Protein AF-A0A661WJT1-F1 (afdb_monomer_lite)

Radius of gyration: 16.75 Å; chains: 1; bounding box: 37×16×45 Å

Sequence (77 aa):
MKKVEQEYIQLKTMLASMCQVTTSMLKDATEALVTRDSTLADQVIARDDEVDALDTRIDEHCLKMLALYEPKAIDLR

pLDDT: mean 91.59, std 10.33, range [57.34, 98.62]

Structure (mmCIF, N/CA/C/O backbone):
data_AF-A0A661WJT1-F1
#
_entry.id   AF-A0A661WJT1-F1
#
loop_
_atom_site.group_PDB
_atom_site.id
_atom_site.type_symbol
_atom_site.label_atom_id
_atom_site.label_alt_id
_atom_site.label_comp_id
_atom_site.label_asym_id
_atom_site.label_entity_id
_atom_site.label_seq_id
_atom_site.pdbx_PDB_ins_code
_atom_site.Cartn_x
_atom_site.Cartn_y
_atom_site.Cartn_z
_atom_site.occupancy
_atom_site.B_iso_or_equiv
_atom_site.auth_seq_id
_atom_site.auth_comp_id
_atom_site.auth_asym_id
_atom_site.auth_atom_id
_atom_site.pdbx_PDB_model_num
ATOM 1 N N . MET A 1 1 ? 18.089 5.503 -24.010 1.00 57.34 1 MET A N 1
ATOM 2 C CA . MET A 1 1 ? 18.527 5.809 -22.628 1.00 57.34 1 MET A CA 1
ATOM 3 C C . MET A 1 1 ? 17.544 6.709 -21.881 1.00 57.34 1 MET A C 1
ATOM 5 O O . MET A 1 1 ? 16.974 6.206 -20.931 1.00 57.34 1 MET A O 1
ATOM 9 N N . LYS A 1 2 ? 17.235 7.945 -22.322 1.00 73.19 2 LYS A N 1
ATOM 10 C CA . LYS A 1 2 ? 16.319 8.860 -21.587 1.00 73.19 2 LYS A CA 1
ATOM 11 C C . LYS A 1 2 ? 14.939 8.285 -21.215 1.00 73.19 2 LYS A C 1
ATOM 13 O O . LYS A 1 2 ? 14.421 8.615 -20.160 1.00 73.19 2 LYS A O 1
ATOM 18 N N . LYS A 1 3 ? 14.345 7.437 -22.064 1.00 81.25 3 LYS A N 1
ATOM 19 C CA . LYS A 1 3 ? 13.002 6.885 -21.819 1.00 81.25 3 LYS A CA 1
ATOM 20 C C . LYS A 1 3 ? 12.985 5.842 -20.694 1.00 81.25 3 LYS A C 1
ATOM 22 O O . LYS A 1 3 ? 12.167 5.953 -19.803 1.00 81.25 3 LYS A O 1
ATOM 27 N N . VAL A 1 4 ? 13.940 4.908 -20.673 1.00 84.25 4 VAL A N 1
ATOM 28 C CA . VAL A 1 4 ? 14.071 3.900 -19.596 1.00 84.25 4 VAL A CA 1
ATOM 29 C C . VAL A 1 4 ? 14.265 4.560 -18.231 1.00 84.25 4 VAL A C 1
ATOM 31 O O . VAL A 1 4 ? 13.657 4.151 -17.251 1.00 84.25 4 VAL A O 1
ATOM 34 N N . GLU A 1 5 ? 15.072 5.619 -18.179 1.00 86.62 5 GLU A N 1
ATOM 35 C CA . GLU A 1 5 ? 15.295 6.393 -16.955 1.00 86.62 5 GLU A CA 1
ATOM 36 C C . GLU A 1 5 ? 14.005 7.066 -16.457 1.00 86.62 5 GLU A C 1
ATOM 38 O O . GLU A 1 5 ? 13.727 7.050 -15.261 1.00 86.62 5 GLU A O 1
ATOM 43 N N . GLN A 1 6 ? 13.172 7.585 -17.367 1.00 89.56 6 GLN A N 1
ATOM 44 C CA . GLN A 1 6 ? 11.848 8.119 -17.027 1.00 89.56 6 GLN A CA 1
ATOM 45 C C . GLN A 1 6 ? 10.909 7.035 -16.484 1.00 89.56 6 GLN A C 1
ATOM 47 O O . GLN A 1 6 ? 10.270 7.262 -15.460 1.00 89.56 6 GLN A O 1
ATOM 52 N N . GLU A 1 7 ? 10.863 5.858 -17.116 1.00 90.38 7 GLU A N 1
ATOM 53 C CA . GLU A 1 7 ? 10.044 4.733 -16.639 1.00 90.38 7 GLU A CA 1
ATOM 54 C C . GLU A 1 7 ? 10.479 4.275 -15.236 1.00 90.38 7 GLU A C 1
ATOM 56 O O . GLU A 1 7 ? 9.639 3.954 -14.398 1.00 90.38 7 GLU A O 1
ATOM 61 N N . TYR A 1 8 ? 11.785 4.297 -14.952 1.00 89.88 8 TYR A N 1
ATOM 62 C CA . TYR A 1 8 ? 12.334 3.943 -13.643 1.00 89.88 8 TYR A CA 1
ATOM 63 C C . TYR A 1 8 ? 12.025 4.995 -12.567 1.00 89.88 8 TYR A C 1
ATOM 65 O O . TYR A 1 8 ? 11.699 4.653 -11.430 1.00 89.88 8 TYR A O 1
ATOM 73 N N . ILE A 1 9 ? 12.078 6.285 -12.917 1.00 92.94 9 ILE A N 1
ATOM 74 C CA . ILE A 1 9 ? 11.622 7.365 -12.029 1.00 92.94 9 ILE A CA 1
ATOM 75 C C . ILE A 1 9 ? 10.134 7.185 -11.715 1.00 92.94 9 ILE A C 1
ATOM 77 O O . ILE A 1 9 ? 9.745 7.268 -10.553 1.00 92.94 9 ILE A O 1
ATOM 81 N N . GLN A 1 10 ? 9.316 6.884 -12.726 1.00 93.62 10 GLN A N 1
ATOM 82 C CA . GLN A 1 10 ? 7.886 6.656 -12.549 1.00 93.62 10 GLN A CA 1
ATOM 83 C C . GLN A 1 10 ? 7.602 5.457 -11.635 1.00 93.62 10 GLN A C 1
ATOM 85 O O . GLN A 1 10 ? 6.789 5.580 -10.719 1.00 93.62 10 GLN A O 1
ATOM 90 N N . LEU A 1 11 ? 8.317 4.344 -11.821 1.00 94.19 11 LEU A N 1
ATOM 91 C CA . LEU A 1 11 ? 8.240 3.175 -10.944 1.00 94.19 11 LEU A CA 1
ATOM 92 C C . LEU A 1 11 ? 8.547 3.545 -9.485 1.00 94.19 11 LEU A C 1
ATOM 94 O O . LEU A 1 11 ? 7.785 3.212 -8.580 1.00 94.19 11 LEU A O 1
ATOM 98 N N . LYS A 1 12 ? 9.625 4.305 -9.251 1.00 94.56 12 LYS A N 1
ATOM 99 C CA . LYS A 1 12 ? 9.980 4.795 -7.910 1.00 94.56 12 LYS A CA 1
ATOM 100 C C . LYS A 1 12 ? 8.907 5.694 -7.308 1.00 94.56 12 LYS A C 1
ATOM 102 O O . LYS A 1 12 ? 8.643 5.597 -6.113 1.00 94.56 12 LYS A O 1
ATOM 107 N N . THR A 1 13 ? 8.290 6.563 -8.105 1.00 96.44 13 THR A N 1
ATOM 108 C CA . THR A 1 13 ? 7.192 7.420 -7.642 1.00 96.44 13 THR A CA 1
ATOM 109 C C . THR A 1 13 ? 5.970 6.595 -7.243 1.00 96.44 13 THR A C 1
ATOM 111 O O . THR A 1 13 ? 5.382 6.861 -6.198 1.00 96.44 13 THR A O 1
ATOM 114 N N . MET A 1 14 ? 5.612 5.578 -8.030 1.00 96.00 14 MET A N 1
ATOM 115 C CA . MET A 1 14 ? 4.504 4.672 -7.707 1.00 96.00 14 MET A CA 1
ATOM 116 C C . MET A 1 14 ? 4.773 3.907 -6.408 1.00 96.00 14 MET A C 1
ATOM 118 O O . MET A 1 14 ? 3.920 3.896 -5.522 1.00 96.00 14 MET A O 1
ATOM 122 N N . LEU A 1 15 ? 5.984 3.367 -6.248 1.00 96.62 15 LEU A N 1
ATOM 123 C CA . LEU A 1 15 ? 6.388 2.681 -5.023 1.00 96.62 15 LEU A CA 1
ATOM 124 C C . LEU A 1 15 ? 6.358 3.616 -3.804 1.00 96.62 15 LEU A C 1
ATOM 126 O O . LEU A 1 15 ? 5.839 3.250 -2.754 1.00 96.62 15 LEU A O 1
ATOM 130 N N . ALA A 1 16 ? 6.860 4.847 -3.940 1.00 97.06 16 ALA A N 1
ATOM 131 C CA . ALA A 1 16 ? 6.808 5.843 -2.870 1.00 97.06 16 ALA A CA 1
ATOM 132 C C . ALA A 1 16 ? 5.365 6.192 -2.466 1.00 97.06 16 ALA A C 1
ATOM 134 O O . ALA A 1 16 ? 5.084 6.342 -1.277 1.00 97.06 16 ALA A O 1
ATOM 135 N N . SER A 1 17 ? 4.450 6.273 -3.438 1.00 96.12 17 SER A N 1
ATOM 136 C CA . SER A 1 17 ? 3.020 6.476 -3.181 1.00 96.12 17 SER A CA 1
ATOM 137 C C . SER A 1 17 ? 2.427 5.314 -2.386 1.00 96.12 17 SER A C 1
ATOM 139 O O . SER A 1 17 ? 1.757 5.546 -1.382 1.00 96.12 17 SER A O 1
ATOM 141 N N . MET A 1 18 ? 2.718 4.070 -2.780 1.00 97.75 18 MET A N 1
ATOM 142 C CA . MET A 1 18 ? 2.262 2.880 -2.056 1.00 97.75 18 MET A CA 1
ATOM 143 C C . MET A 1 18 ? 2.791 2.865 -0.617 1.00 97.75 18 MET A C 1
ATOM 145 O O . MET A 1 18 ? 2.019 2.675 0.318 1.00 97.75 18 MET A O 1
ATOM 149 N N . CYS A 1 19 ? 4.077 3.175 -0.415 1.00 97.69 19 CYS A N 1
ATOM 150 C CA . CYS A 1 19 ? 4.668 3.308 0.920 1.00 97.69 19 CYS A CA 1
ATOM 151 C C . CYS A 1 19 ? 3.978 4.378 1.776 1.00 97.69 19 CYS A C 1
ATOM 153 O O . CYS A 1 19 ? 3.827 4.202 2.985 1.00 97.69 19 CYS A O 1
ATOM 155 N N . GLN A 1 20 ? 3.569 5.501 1.182 1.00 97.38 20 GLN A N 1
ATOM 156 C CA . GLN A 1 20 ? 2.874 6.559 1.912 1.00 97.38 20 GLN A CA 1
ATOM 157 C C . GLN A 1 20 ? 1.492 6.095 2.391 1.00 97.38 20 GLN A C 1
ATOM 159 O O . GLN A 1 20 ? 1.130 6.343 3.545 1.00 97.38 20 GLN A O 1
ATOM 164 N N . VAL A 1 21 ? 0.746 5.395 1.531 1.00 96.81 21 VAL A N 1
ATOM 165 C CA . VAL A 1 21 ? -0.573 4.835 1.861 1.00 96.81 21 VAL A CA 1
ATOM 166 C C . VAL A 1 21 ? -0.450 3.794 2.972 1.00 96.81 21 VAL A C 1
ATOM 168 O O . VAL A 1 21 ? -1.097 3.939 4.010 1.00 96.81 21 VAL A O 1
ATOM 171 N N . THR A 1 22 ? 0.444 2.815 2.824 1.00 98.00 22 THR A N 1
ATOM 172 C CA . THR A 1 22 ? 0.630 1.750 3.822 1.00 98.00 22 THR A CA 1
ATOM 173 C C . THR A 1 22 ? 1.153 2.280 5.157 1.00 98.00 22 THR A C 1
ATOM 175 O O . THR A 1 22 ? 0.723 1.825 6.215 1.00 98.00 22 THR A O 1
ATOM 178 N N . THR A 1 23 ? 2.015 3.303 5.148 1.00 98.25 23 THR A N 1
ATOM 179 C CA . THR A 1 23 ? 2.478 3.954 6.388 1.00 98.25 23 THR A CA 1
ATOM 180 C C . THR A 1 23 ? 1.330 4.646 7.125 1.00 98.25 23 THR A C 1
ATOM 182 O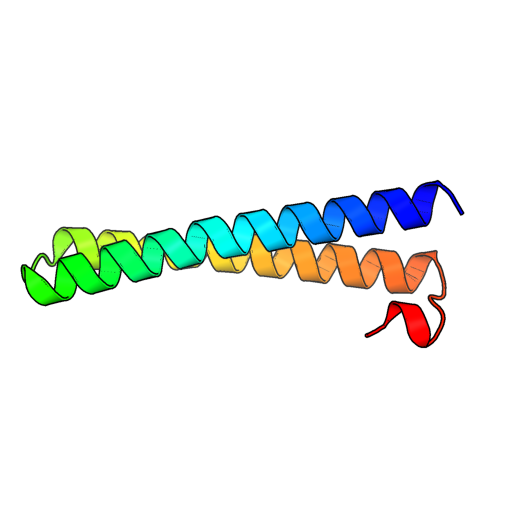 O . THR A 1 23 ? 1.244 4.559 8.351 1.00 98.25 23 THR A O 1
ATOM 185 N N . SER A 1 24 ? 0.428 5.314 6.397 1.00 98.06 24 SER A N 1
ATOM 186 C CA . SER A 1 24 ? -0.792 5.883 6.986 1.00 98.06 24 SER A CA 1
ATOM 187 C C . SER A 1 24 ? -1.680 4.789 7.567 1.00 98.06 24 SER A C 1
ATOM 189 O O . SER A 1 24 ? -2.101 4.915 8.709 1.00 98.06 24 SER A O 1
ATOM 191 N N . MET A 1 25 ? -1.911 3.703 6.826 1.00 98.44 25 MET A N 1
ATOM 192 C CA . MET A 1 25 ? -2.721 2.578 7.298 1.00 98.44 25 MET A CA 1
ATOM 193 C C . MET A 1 25 ? -2.148 1.948 8.569 1.00 98.44 25 MET A C 1
ATOM 195 O O . MET A 1 25 ? -2.901 1.652 9.488 1.00 98.44 25 MET A O 1
ATOM 199 N N . LEU A 1 26 ? -0.823 1.797 8.672 1.00 98.38 26 LEU A N 1
ATOM 200 C CA . LEU A 1 26 ? -0.177 1.279 9.881 1.00 98.38 26 LEU A CA 1
ATOM 201 C C . LEU A 1 26 ? -0.409 2.188 11.094 1.00 98.38 26 LEU A C 1
ATOM 203 O O . LEU A 1 26 ? -0.663 1.703 12.201 1.00 98.38 26 LEU A O 1
ATOM 207 N N . LYS A 1 27 ? -0.318 3.507 10.895 1.00 98.44 27 LYS A N 1
ATOM 208 C CA . LYS A 1 27 ? -0.606 4.483 11.947 1.00 98.44 27 LYS A CA 1
ATOM 209 C C . LYS A 1 27 ? -2.065 4.368 12.397 1.00 98.44 27 LYS A C 1
ATOM 211 O O . LYS A 1 27 ? -2.309 4.225 13.593 1.00 98.44 27 LYS A O 1
ATOM 216 N N . ASP A 1 28 ? -2.991 4.362 11.444 1.00 98.38 28 ASP A N 1
ATOM 217 C CA . ASP A 1 28 ? -4.432 4.305 11.697 1.00 98.38 28 ASP A CA 1
ATOM 218 C C . ASP A 1 28 ? -4.827 2.973 12.368 1.00 98.38 28 ASP A C 1
ATOM 220 O O . ASP A 1 28 ? -5.599 2.961 13.323 1.00 98.38 28 ASP A O 1
ATOM 224 N N . ALA A 1 29 ? -4.221 1.851 11.963 1.00 98.50 29 ALA A N 1
ATOM 225 C CA . ALA A 1 29 ? -4.417 0.538 12.584 1.00 98.50 29 ALA A CA 1
ATOM 226 C C . ALA A 1 29 ? -3.933 0.504 14.039 1.00 98.50 29 ALA A C 1
ATOM 228 O O . ALA A 1 29 ? -4.589 -0.061 14.917 1.00 98.50 29 ALA A O 1
ATOM 229 N N . THR A 1 30 ? -2.777 1.118 14.302 1.00 98.56 30 THR A N 1
ATOM 230 C CA . THR A 1 30 ? -2.224 1.221 15.658 1.00 98.56 30 THR A CA 1
ATOM 231 C C . THR A 1 30 ? -3.135 2.069 16.541 1.00 98.56 30 THR A C 1
ATOM 233 O O . THR A 1 30 ? -3.406 1.701 17.684 1.00 98.56 30 THR A O 1
ATOM 236 N N . GLU A 1 31 ? -3.642 3.182 16.008 1.00 98.56 31 GLU A N 1
ATOM 237 C CA . GLU A 1 31 ? -4.589 4.049 16.704 1.00 98.56 31 GLU A CA 1
ATOM 238 C C . GLU A 1 31 ? -5.900 3.317 17.006 1.00 98.56 31 GLU A C 1
ATOM 240 O O . GLU A 1 31 ? -6.297 3.264 18.170 1.00 98.56 31 GLU A O 1
ATOM 245 N N . ALA A 1 32 ? -6.499 2.661 16.008 1.00 98.62 32 ALA A N 1
ATOM 246 C CA . ALA A 1 32 ? -7.714 1.861 16.156 1.00 98.62 32 ALA A CA 1
ATOM 247 C C . ALA A 1 32 ? -7.582 0.794 17.253 1.00 98.62 32 ALA A C 1
ATOM 249 O O . ALA A 1 32 ? -8.489 0.607 18.066 1.00 98.62 32 ALA A O 1
ATOM 250 N N . LEU A 1 33 ? -6.431 0.116 17.321 1.00 98.19 33 LEU A N 1
ATOM 251 C CA . LEU A 1 33 ? -6.166 -0.893 18.344 1.00 98.19 33 LEU A CA 1
ATOM 252 C C . LEU A 1 33 ? -6.089 -0.288 19.754 1.00 98.19 33 LEU A C 1
ATOM 254 O O . LEU A 1 33 ? -6.670 -0.837 20.693 1.00 98.19 33 LEU A O 1
ATOM 258 N N . VAL A 1 34 ? -5.380 0.834 19.913 1.00 98.56 34 VAL A N 1
ATOM 259 C CA . VAL A 1 34 ? -5.192 1.502 21.213 1.00 98.56 34 VAL A CA 1
ATOM 260 C C . VAL A 1 34 ? -6.506 2.088 21.734 1.00 98.56 34 VAL A C 1
ATOM 262 O O . VAL A 1 34 ? -6.795 1.979 22.927 1.00 98.56 34 VAL A O 1
ATOM 265 N N . THR A 1 35 ? -7.315 2.681 20.857 1.00 98.44 35 THR A N 1
ATOM 266 C CA . THR A 1 35 ? -8.591 3.322 21.214 1.00 98.44 35 THR A CA 1
ATOM 267 C C . THR A 1 35 ? -9.777 2.359 21.207 1.00 98.44 35 THR A C 1
ATOM 269 O O . THR A 1 35 ? -10.848 2.717 21.697 1.00 98.44 35 THR A O 1
ATOM 272 N N . ARG A 1 36 ? -9.587 1.129 20.707 1.00 97.94 36 ARG A N 1
ATOM 273 C CA . ARG A 1 36 ? -10.650 0.148 20.425 1.00 97.94 36 ARG A CA 1
ATOM 274 C C . ARG A 1 36 ? -11.707 0.683 19.451 1.00 97.94 36 ARG A C 1
ATOM 276 O O . ARG A 1 36 ? -12.884 0.338 19.562 1.00 97.94 36 ARG A O 1
ATOM 283 N N . ASP A 1 37 ? -11.290 1.508 18.498 1.00 98.56 37 ASP A N 1
ATOM 284 C CA . ASP A 1 37 ? -12.160 2.044 17.457 1.00 98.56 37 ASP A CA 1
ATOM 285 C C . ASP A 1 37 ? -12.313 1.036 16.308 1.00 98.56 37 ASP A C 1
ATOM 287 O O . ASP A 1 37 ? -11.455 0.906 15.436 1.00 98.56 37 ASP A O 1
ATOM 291 N N . SER A 1 38 ? -13.430 0.305 16.307 1.00 98.25 38 SER A N 1
ATOM 292 C CA . SER A 1 38 ? -13.746 -0.650 15.236 1.00 98.25 38 SER A CA 1
ATOM 293 C C . SER A 1 38 ? -14.047 0.033 13.900 1.00 98.25 38 SER A C 1
ATOM 295 O O . SER A 1 38 ? -13.776 -0.546 12.858 1.00 98.25 38 SER A O 1
ATOM 297 N N . THR A 1 39 ? -14.535 1.277 13.912 1.00 98.38 39 THR A N 1
ATOM 298 C CA . THR A 1 39 ? -14.842 2.010 12.674 1.00 98.38 39 THR A CA 1
ATOM 299 C C . THR A 1 39 ? -13.557 2.369 11.939 1.00 98.38 39 THR A C 1
ATOM 301 O O . THR A 1 39 ? -13.469 2.208 10.724 1.00 98.38 39 THR A O 1
ATOM 304 N N . LEU A 1 40 ? -12.541 2.834 12.673 1.00 98.25 40 LEU A N 1
ATOM 305 C CA . LEU A 1 40 ? -11.229 3.119 12.095 1.00 98.25 40 LEU A CA 1
ATOM 306 C C . LEU A 1 40 ? -10.544 1.834 11.606 1.00 98.25 40 LEU A C 1
ATOM 308 O O . LEU A 1 40 ? -9.936 1.836 10.539 1.00 98.25 40 LEU A O 1
ATOM 312 N N . ALA A 1 41 ? -10.695 0.721 12.332 1.00 98.44 41 ALA A N 1
ATOM 313 C CA . ALA A 1 41 ? -10.203 -0.580 11.879 1.00 98.44 41 ALA A CA 1
ATOM 314 C C . ALA A 1 41 ? -10.851 -1.015 10.550 1.00 98.44 41 ALA A C 1
ATOM 316 O O . ALA A 1 41 ? -10.136 -1.404 9.628 1.00 98.44 41 ALA A O 1
ATOM 317 N N . ASP A 1 42 ? -12.17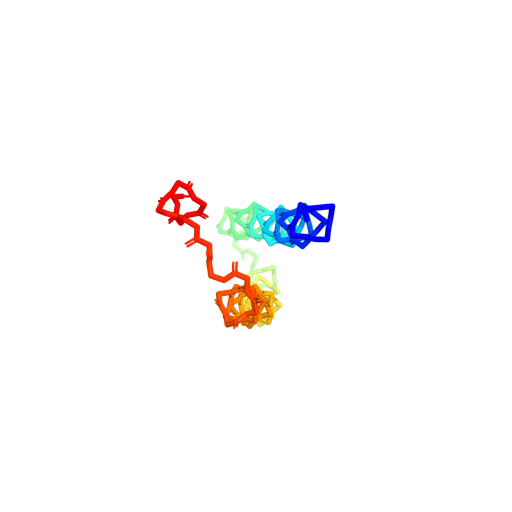5 -0.883 10.416 1.00 98.44 42 ASP A N 1
ATOM 318 C CA . ASP A 1 42 ? -12.896 -1.212 9.178 1.00 98.44 42 ASP A CA 1
ATOM 319 C C . ASP A 1 42 ? -12.448 -0.330 8.001 1.00 98.44 42 ASP A C 1
ATOM 321 O O . ASP A 1 42 ? -12.312 -0.808 6.875 1.00 98.44 42 ASP A O 1
ATOM 325 N N . GLN A 1 43 ? -12.157 0.952 8.253 1.00 97.94 43 GLN A N 1
ATOM 326 C CA . GLN A 1 43 ? -11.600 1.852 7.237 1.00 97.94 43 GLN A CA 1
ATOM 327 C C . GLN A 1 43 ? -10.204 1.424 6.785 1.00 97.94 43 GLN A C 1
ATOM 329 O O . GLN A 1 43 ? -9.901 1.511 5.597 1.00 97.94 43 GLN A O 1
ATOM 334 N N . VAL A 1 44 ? -9.351 0.963 7.705 1.00 98.19 44 VAL A N 1
ATOM 335 C CA . VAL A 1 44 ? -8.033 0.424 7.346 1.00 98.19 44 VAL A CA 1
ATOM 336 C C . VAL A 1 44 ? -8.184 -0.823 6.481 1.00 98.19 44 VAL A C 1
ATOM 338 O O . VAL A 1 44 ? -7.511 -0.912 5.461 1.00 98.19 44 VAL A O 1
ATOM 341 N N . ILE A 1 45 ? -9.087 -1.743 6.836 1.00 98.12 45 ILE A N 1
ATOM 342 C CA . ILE A 1 45 ? -9.346 -2.956 6.043 1.00 98.12 45 ILE A CA 1
ATOM 343 C C . ILE A 1 45 ? -9.816 -2.586 4.633 1.00 98.12 45 ILE A C 1
ATOM 345 O O . ILE A 1 45 ? -9.292 -3.105 3.657 1.00 98.12 45 ILE A O 1
ATOM 349 N N . ALA A 1 46 ? -10.754 -1.646 4.504 1.00 97.50 46 ALA A N 1
ATOM 350 C CA . ALA A 1 46 ? -11.255 -1.220 3.197 1.00 97.50 46 ALA A CA 1
ATOM 351 C C . ALA A 1 46 ? -10.191 -0.529 2.320 1.00 97.50 46 ALA A C 1
ATOM 353 O O . ALA A 1 46 ? -10.324 -0.500 1.100 1.00 97.50 46 ALA A O 1
ATOM 354 N N . ARG A 1 47 ? -9.144 0.051 2.921 1.00 96.88 47 ARG A N 1
ATOM 355 C CA . ARG A 1 47 ? -8.031 0.676 2.187 1.00 96.88 47 ARG A CA 1
ATOM 356 C C . ARG A 1 47 ? -7.008 -0.330 1.659 1.00 96.88 47 ARG A C 1
ATOM 358 O O . ARG A 1 47 ? -6.173 0.062 0.853 1.00 96.88 47 ARG A O 1
ATOM 365 N N . ASP A 1 48 ? -7.073 -1.594 2.068 1.00 97.19 48 ASP A N 1
ATOM 366 C CA . ASP A 1 48 ? -6.214 -2.658 1.533 1.00 97.19 48 ASP A CA 1
ATOM 367 C C . ASP A 1 48 ? -6.407 -2.822 0.014 1.00 97.19 48 ASP A C 1
ATOM 369 O O . ASP A 1 48 ? -5.431 -2.868 -0.730 1.00 97.19 48 ASP A O 1
ATOM 373 N N . ASP A 1 49 ? -7.653 -2.705 -0.466 1.00 97.12 49 ASP A N 1
ATOM 374 C CA . ASP A 1 49 ? -7.990 -2.719 -1.898 1.00 97.12 49 ASP A CA 1
ATOM 375 C C . ASP A 1 49 ? -7.246 -1.626 -2.702 1.00 97.12 49 ASP A C 1
ATOM 377 O O . ASP A 1 49 ? -6.924 -1.803 -3.881 1.00 97.12 49 ASP A O 1
ATOM 381 N N . GLU A 1 50 ? -6.960 -0.469 -2.087 1.00 95.94 50 GLU A N 1
ATOM 382 C CA . GLU A 1 50 ? -6.176 0.603 -2.716 1.00 95.94 50 GLU A CA 1
ATOM 383 C C . GLU A 1 50 ? -4.708 0.187 -2.885 1.00 95.9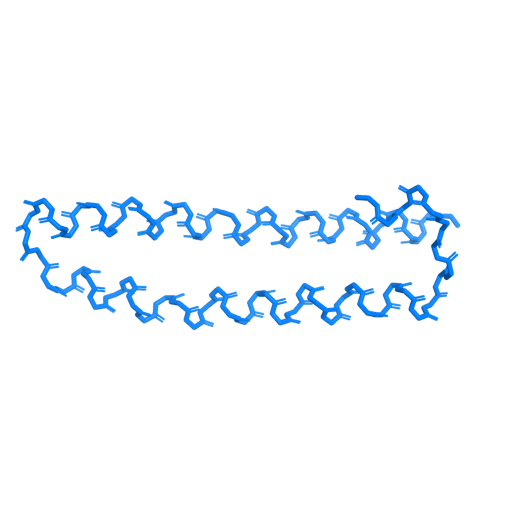4 50 GLU A C 1
ATOM 385 O O . GLU A 1 50 ? -4.094 0.468 -3.919 1.00 95.94 50 GLU A O 1
ATOM 390 N N . VAL A 1 51 ? -4.146 -0.489 -1.880 1.00 97.44 51 VAL A N 1
ATOM 391 C CA . VAL A 1 51 ? -2.764 -0.983 -1.895 1.00 97.44 51 VAL A CA 1
ATOM 392 C C . VAL A 1 51 ? -2.614 -2.089 -2.934 1.00 97.44 51 VAL A C 1
ATOM 394 O O . VAL A 1 51 ? -1.699 -2.008 -3.752 1.00 97.44 51 VAL A O 1
ATOM 397 N N . ASP A 1 52 ? -3.550 -3.035 -2.988 1.00 97.94 52 ASP A N 1
ATOM 398 C CA . ASP A 1 52 ? -3.571 -4.113 -3.985 1.00 97.94 52 ASP A CA 1
ATOM 399 C C . ASP A 1 52 ? -3.633 -3.574 -5.423 1.00 97.94 52 ASP A C 1
ATOM 401 O O . ASP A 1 52 ? -2.950 -4.061 -6.335 1.00 97.94 52 ASP A O 1
ATOM 405 N N . ALA A 1 53 ? -4.420 -2.517 -5.646 1.00 96.94 53 ALA A N 1
ATOM 406 C CA . ALA A 1 53 ? -4.494 -1.855 -6.944 1.00 96.94 53 ALA A CA 1
ATOM 407 C C . ALA A 1 53 ? -3.172 -1.164 -7.326 1.00 96.94 53 ALA A C 1
ATOM 409 O O . ALA A 1 53 ? -2.787 -1.163 -8.502 1.00 96.94 53 ALA A O 1
ATOM 410 N N . LEU A 1 54 ? -2.469 -0.566 -6.357 1.00 96.31 54 LEU A N 1
ATOM 411 C CA . LEU A 1 54 ? -1.149 0.026 -6.578 1.00 96.31 54 LEU A CA 1
ATOM 412 C C . LEU A 1 54 ? -0.098 -1.045 -6.876 1.00 96.31 54 LEU A C 1
ATOM 414 O O . LEU A 1 54 ? 0.678 -0.860 -7.815 1.00 96.31 54 LEU A O 1
ATOM 418 N N . ASP A 1 55 ? -0.114 -2.151 -6.136 1.00 97.38 55 ASP A N 1
ATOM 419 C CA . ASP A 1 55 ? 0.801 -3.280 -6.305 1.00 97.38 55 ASP A CA 1
ATOM 420 C C . ASP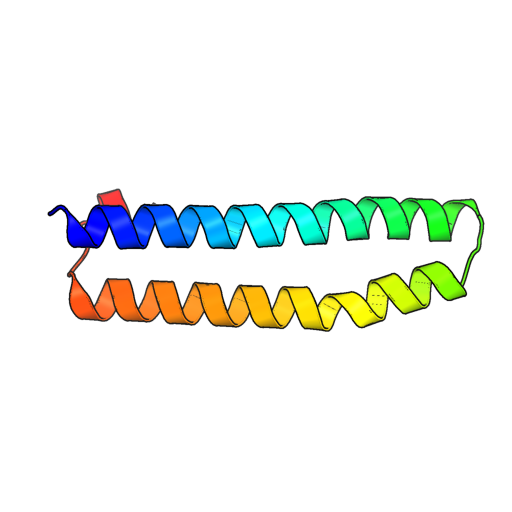 A 1 55 ? 0.663 -3.896 -7.702 1.00 97.38 55 ASP A C 1
ATOM 422 O O . ASP A 1 55 ? 1.615 -3.911 -8.485 1.00 97.38 55 ASP A O 1
ATOM 426 N N . THR A 1 56 ? -0.572 -4.223 -8.103 1.00 97.62 56 THR A N 1
ATOM 427 C CA . THR A 1 56 ? -0.877 -4.732 -9.452 1.00 97.62 56 THR A CA 1
ATOM 428 C C . THR A 1 56 ? -0.357 -3.789 -10.541 1.00 97.62 56 THR A C 1
ATOM 430 O O . THR A 1 56 ? 0.221 -4.211 -11.546 1.00 97.62 56 THR A O 1
ATOM 433 N N . ARG A 1 57 ? -0.527 -2.475 -10.355 1.00 96.12 57 ARG A N 1
ATOM 434 C CA . ARG A 1 57 ? -0.082 -1.474 -11.330 1.00 96.12 57 ARG A CA 1
ATOM 435 C C . ARG A 1 57 ? 1.444 -1.373 -11.406 1.00 96.12 57 ARG A C 1
ATOM 437 O O . ARG A 1 57 ? 1.977 -1.131 -12.492 1.00 96.12 57 ARG A O 1
ATOM 444 N N . ILE A 1 58 ? 2.134 -1.506 -10.274 1.00 96.38 58 ILE A N 1
ATOM 445 C CA . ILE A 1 58 ? 3.599 -1.550 -10.193 1.00 96.38 58 ILE A CA 1
ATOM 446 C C . ILE A 1 58 ? 4.114 -2.781 -10.942 1.00 96.38 58 ILE A C 1
ATOM 448 O O . ILE A 1 58 ? 4.979 -2.639 -11.808 1.00 96.38 58 ILE A O 1
ATOM 452 N N . ASP A 1 59 ? 3.528 -3.949 -10.696 1.00 95.50 59 ASP A N 1
ATOM 453 C CA . ASP A 1 59 ? 3.899 -5.204 -11.351 1.00 95.50 59 ASP A CA 1
ATOM 454 C C . ASP A 1 59 ? 3.711 -5.154 -12.868 1.00 95.50 59 ASP A C 1
ATOM 456 O O . ASP A 1 59 ? 4.617 -5.504 -13.633 1.00 95.50 59 ASP A O 1
ATOM 460 N N . GLU A 1 60 ? 2.572 -4.640 -13.336 1.00 95.00 60 GLU A N 1
ATOM 461 C CA 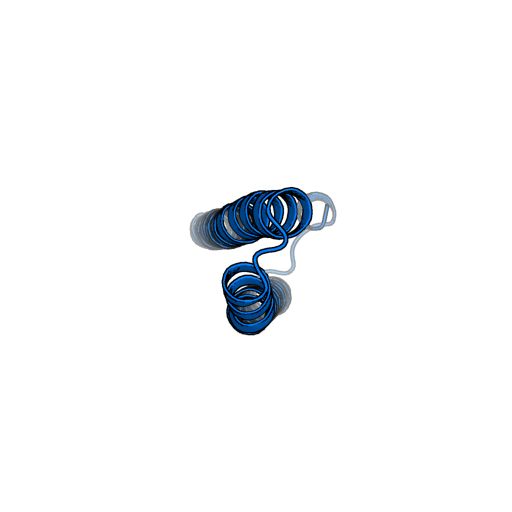. GLU A 1 60 ? 2.342 -4.435 -14.765 1.00 95.00 60 GLU A CA 1
ATOM 462 C C . GLU A 1 60 ? 3.381 -3.502 -15.398 1.00 95.00 60 GLU A C 1
ATOM 464 O O . GLU A 1 60 ? 3.789 -3.700 -16.547 1.00 95.00 60 GLU A O 1
ATOM 469 N N . HIS A 1 61 ? 3.786 -2.453 -14.678 1.00 93.19 61 HIS A N 1
ATOM 470 C CA . HIS A 1 61 ? 4.795 -1.507 -15.146 1.00 93.19 61 HIS A CA 1
ATOM 471 C C . HIS A 1 61 ? 6.172 -2.166 -15.230 1.00 93.19 61 HIS A C 1
ATOM 473 O O . HIS A 1 61 ? 6.844 -2.053 -16.258 1.00 93.19 61 HIS A O 1
ATOM 479 N N . CYS A 1 62 ? 6.554 -2.926 -14.203 1.00 91.69 62 CYS A N 1
ATOM 480 C CA . CYS A 1 62 ? 7.769 -3.735 -14.188 1.00 91.69 62 CYS A CA 1
ATOM 481 C C . CYS A 1 62 ? 7.799 -4.707 -15.372 1.00 91.69 62 CYS A C 1
ATOM 483 O O . CYS A 1 62 ? 8.766 -4.720 -16.135 1.00 91.69 62 CYS A O 1
ATOM 485 N N . LEU A 1 63 ? 6.721 -5.462 -15.595 1.00 91.19 63 LEU A N 1
ATOM 486 C CA . LEU A 1 63 ? 6.627 -6.421 -16.695 1.00 91.19 63 LEU A CA 1
ATOM 487 C C . LEU A 1 63 ? 6.768 -5.739 -18.065 1.00 91.19 63 LEU A C 1
ATOM 489 O O . LEU A 1 63 ? 7.500 -6.225 -18.929 1.00 91.19 63 LEU A O 1
ATOM 493 N N . LYS A 1 64 ? 6.123 -4.579 -18.258 1.00 90.44 64 LYS A N 1
ATOM 494 C CA . LYS A 1 64 ? 6.272 -3.768 -19.478 1.00 90.44 64 LYS A CA 1
ATOM 495 C C . LYS A 1 64 ? 7.720 -3.327 -19.675 1.00 90.44 64 LYS A C 1
ATOM 497 O O . LYS A 1 64 ? 8.240 -3.448 -20.782 1.00 90.44 64 LYS A O 1
ATOM 502 N N . MET A 1 65 ? 8.384 -2.850 -18.622 1.00 88.69 65 MET A N 1
ATOM 503 C CA . MET A 1 65 ? 9.787 -2.438 -18.698 1.00 88.69 65 MET A CA 1
ATOM 504 C C . MET A 1 65 ? 10.712 -3.603 -19.067 1.00 88.69 65 MET A C 1
ATOM 506 O O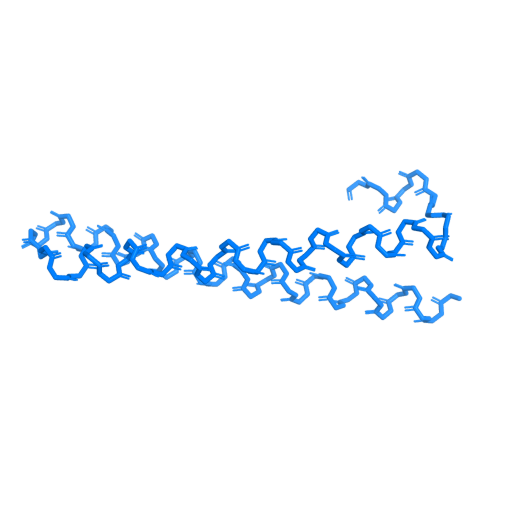 . MET A 1 65 ? 11.562 -3.441 -19.945 1.00 88.69 65 MET A O 1
ATOM 510 N N . LEU A 1 66 ? 10.522 -4.775 -18.449 1.00 86.94 66 LEU A N 1
ATOM 511 C CA . LEU A 1 66 ? 11.281 -5.991 -18.757 1.00 86.94 66 LEU A CA 1
ATOM 512 C C . LEU A 1 66 ? 11.108 -6.401 -20.227 1.00 86.94 66 LEU A C 1
ATOM 514 O O . LEU A 1 66 ? 12.094 -6.689 -20.902 1.00 86.94 66 LEU A O 1
ATOM 518 N N . ALA A 1 67 ? 9.870 -6.379 -20.733 1.00 88.25 67 ALA A N 1
ATOM 519 C CA . ALA A 1 67 ? 9.552 -6.763 -22.107 1.00 88.25 67 ALA A CA 1
ATOM 520 C C . ALA A 1 67 ? 10.077 -5.770 -23.162 1.00 88.25 67 ALA A C 1
ATOM 522 O O . ALA A 1 67 ? 10.401 -6.174 -24.276 1.00 88.25 67 ALA A O 1
ATOM 523 N N . LEU A 1 68 ? 10.138 -4.474 -22.836 1.00 86.00 68 LEU A N 1
ATOM 524 C CA . LEU A 1 68 ? 10.487 -3.413 -23.789 1.00 86.00 68 LEU A CA 1
ATOM 525 C C . LEU A 1 68 ? 11.986 -3.111 -23.876 1.00 86.00 68 LEU A C 1
ATOM 527 O O . LEU A 1 68 ? 12.431 -2.621 -24.915 1.00 86.00 68 LEU A O 1
ATOM 531 N N . TYR A 1 69 ? 12.748 -3.313 -22.797 1.00 80.25 69 TYR A N 1
ATOM 532 C CA . TYR A 1 69 ? 14.060 -2.669 -22.666 1.00 80.25 69 TYR A CA 1
ATOM 533 C C . TYR A 1 69 ? 15.249 -3.594 -22.376 1.00 80.25 69 TYR A C 1
ATOM 535 O O . TYR A 1 69 ? 16.346 -3.060 -22.235 1.00 80.25 69 TYR A O 1
ATOM 543 N N . GLU A 1 70 ? 15.067 -4.923 -22.312 1.00 73.38 70 GLU A N 1
ATOM 544 C CA . GLU A 1 70 ? 16.123 -5.908 -21.972 1.00 73.38 70 GLU A CA 1
ATOM 545 C C . GLU A 1 70 ? 17.095 -5.388 -20.885 1.00 73.38 70 GLU A C 1
ATOM 547 O O . GLU A 1 70 ? 18.288 -5.177 -21.144 1.00 73.38 70 GLU A O 1
ATOM 552 N N . PRO A 1 71 ? 16.586 -5.094 -19.672 1.00 71.69 71 PRO A N 1
ATOM 553 C CA . PRO A 1 71 ? 17.392 -4.490 -18.620 1.00 71.69 71 PRO A CA 1
ATOM 554 C C . PRO A 1 71 ? 18.592 -5.368 -18.266 1.00 71.69 71 PRO A C 1
ATOM 556 O O . PRO A 1 71 ? 18.517 -6.600 -18.244 1.00 71.69 71 PRO A O 1
ATOM 559 N N . LYS A 1 72 ? 19.729 -4.731 -17.982 1.00 73.56 72 LYS A N 1
ATOM 560 C CA . LYS A 1 72 ? 20.944 -5.458 -17.610 1.00 73.56 72 LYS A CA 1
ATOM 561 C C . LYS A 1 72 ? 20.824 -5.927 -16.164 1.00 73.56 72 LYS A C 1
ATOM 563 O O . LYS A 1 72 ? 20.069 -5.372 -15.377 1.00 73.56 72 LYS A O 1
ATOM 568 N N . ALA A 1 73 ? 21.647 -6.899 -15.775 1.00 66.38 73 ALA A N 1
ATOM 569 C CA . ALA A 1 73 ? 21.643 -7.474 -14.424 1.00 66.38 73 ALA A CA 1
ATOM 570 C C . ALA A 1 73 ? 21.725 -6.446 -13.271 1.00 66.38 73 ALA A C 1
ATOM 572 O O . ALA A 1 73 ? 21.318 -6.753 -12.156 1.00 66.38 73 ALA A O 1
ATOM 573 N N . ILE A 1 74 ? 22.253 -5.240 -13.517 1.00 65.88 74 ILE A N 1
ATOM 574 C CA . ILE A 1 74 ? 22.342 -4.169 -12.515 1.00 65.88 74 ILE A CA 1
ATOM 575 C C . ILE A 1 74 ? 21.007 -3.440 -12.295 1.00 65.88 74 ILE A C 1
ATOM 577 O O . ILE A 1 74 ? 20.785 -2.921 -11.207 1.00 65.88 74 ILE A O 1
ATOM 581 N N . ASP A 1 75 ? 20.131 -3.436 -13.302 1.00 65.62 75 ASP A N 1
ATOM 582 C CA . ASP A 1 75 ? 18.826 -2.767 -13.295 1.00 65.62 75 ASP A CA 1
ATOM 583 C C . ASP A 1 75 ? 17.736 -3.631 -12.620 1.00 65.62 75 ASP A C 1
ATOM 585 O O . ASP A 1 75 ? 16.638 -3.150 -12.362 1.00 65.62 75 ASP A O 1
ATOM 589 N N . LEU A 1 76 ? 18.043 -4.906 -12.341 1.00 64.75 76 LEU A N 1
ATOM 590 C CA . LEU A 1 76 ? 17.160 -5.913 -11.728 1.00 64.75 76 LEU A CA 1
ATOM 591 C C . LEU A 1 76 ? 17.303 -6.025 -10.195 1.00 64.75 76 LEU A C 1
ATOM 593 O O . LEU A 1 76 ? 16.705 -6.919 -9.598 1.00 64.75 76 LEU A O 1
ATOM 597 N N . ARG A 1 77 ? 18.148 -5.196 -9.573 1.00 63.47 77 ARG A N 1
ATOM 598 C CA . ARG A 1 77 ? 18.385 -5.193 -8.120 1.00 63.47 77 ARG A CA 1
ATOM 599 C C . ARG A 1 77 ? 17.447 -4.268 -7.361 1.00 63.47 77 ARG A C 1
ATOM 601 O O . ARG A 1 77 ? 17.101 -3.200 -7.911 1.00 63.47 77 ARG A O 1
#

Secondary structure (DSSP, 8-state):
-HHHHHHHHHHHHHHHHHHHHHHHHHHHHHHHHHHT-HHHHHHHHHTHHHHHHHHHHHHHHHHHHHHHH---TTTT-

Foldseek 3Di:
DVVLVVLVVVLVVLVVVLVVLVVVLVVLCVVCVVVVPVVSVVVSVVCVVVSVVSVVVSVVSVVVSCVPPVDDPVVVD